Protein AF-A0A377XRR3-F1 (afdb_monomer_lite)

pLDDT: mean 74.61, std 16.8, range [47.81, 96.0]

Foldseek 3Di:
DPDCPPCPPPVNVVVVVVVVVVVVVCVVCVQLCVLQCVQLVPDPPDSVVSSVVSNVVVVVVVVVVVVVCVVQPVPDPPPDDDDDDDPHDPVCPVVVVVPPDVDPDDPVVVVVVVD

Structure (mmCIF, N/CA/C/O backbone):
data_AF-A0A377XRR3-F1
#
_entry.id   AF-A0A377XRR3-F1
#
loop_
_atom_site.group_PDB
_atom_site.id
_atom_site.type_symbol
_atom_site.label_atom_id
_atom_site.label_alt_id
_atom_site.label_comp_id
_atom_site.label_asym_id
_atom_site.label_entity_id
_atom_site.label_seq_id
_atom_site.pdbx_PDB_ins_code
_atom_site.Cartn_x
_atom_site.Cartn_y
_atom_site.Cartn_z
_atom_site.occupancy
_atom_site.B_iso_or_equiv
_atom_site.auth_seq_id
_atom_site.auth_comp_id
_atom_site.auth_asym_id
_atom_site.auth_atom_id
_atom_site.pdbx_PDB_model_num
ATOM 1 N N . MET A 1 1 ? -8.280 19.065 32.331 1.00 48.41 1 MET A N 1
ATOM 2 C CA . MET A 1 1 ? -7.763 20.052 31.358 1.00 48.41 1 MET A CA 1
ATOM 3 C C . MET A 1 1 ? -7.008 21.151 32.112 1.00 48.41 1 MET A C 1
ATOM 5 O O . MET A 1 1 ? -7.430 22.293 32.090 1.00 48.41 1 MET A O 1
ATOM 9 N N . THR A 1 2 ? -5.951 20.804 32.860 1.00 53.72 2 THR A N 1
ATOM 10 C CA . THR A 1 2 ? -5.338 21.715 33.860 1.00 53.72 2 THR A CA 1
ATOM 11 C C . THR A 1 2 ? -3.872 21.368 34.190 1.00 53.72 2 THR A C 1
ATOM 13 O O . THR A 1 2 ? -3.471 21.470 35.342 1.00 53.72 2 THR A O 1
ATOM 16 N N . LEU A 1 3 ? -3.053 20.916 33.228 1.00 57.84 3 LEU A N 1
ATOM 17 C CA . LEU A 1 3 ? -1.681 20.459 33.546 1.00 57.84 3 LEU A CA 1
ATOM 18 C C . LEU A 1 3 ? -0.542 21.041 32.691 1.00 57.84 3 LEU A C 1
ATOM 20 O O . LEU A 1 3 ? 0.608 20.762 33.004 1.00 57.84 3 LEU A O 1
ATOM 24 N N . LEU A 1 4 ? -0.801 21.876 31.674 1.00 64.50 4 LEU A N 1
ATOM 25 C CA . LEU A 1 4 ? 0.271 22.501 30.873 1.00 64.50 4 LEU A CA 1
ATOM 26 C C . LEU A 1 4 ? -0.067 23.952 30.456 1.00 64.50 4 LEU A C 1
ATOM 28 O O . L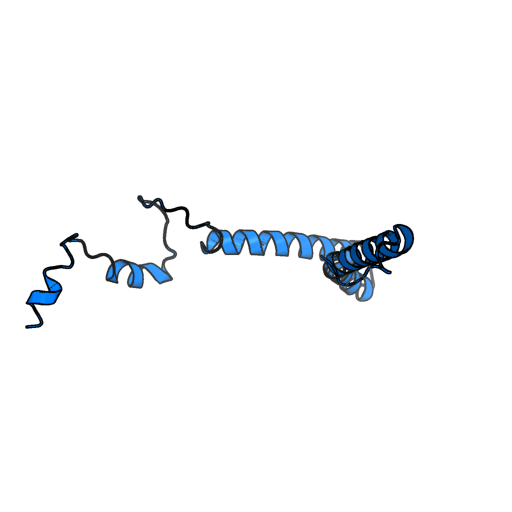EU A 1 4 ? -0.256 24.212 29.270 1.00 64.50 4 LEU A O 1
ATOM 32 N N . PRO A 1 5 ? -0.111 24.917 31.394 1.00 60.06 5 PRO A N 1
ATOM 33 C CA . PRO A 1 5 ? -0.368 26.335 31.089 1.00 60.06 5 PRO A CA 1
ATOM 34 C C . PRO A 1 5 ? 0.719 27.001 30.215 1.00 60.06 5 PRO A C 1
ATOM 36 O O . PRO A 1 5 ? 0.520 28.100 29.715 1.00 60.06 5 PRO A O 1
ATOM 39 N N . TRP A 1 6 ? 1.862 26.337 30.000 1.00 59.84 6 TRP A N 1
ATOM 40 C CA . TRP A 1 6 ? 2.924 26.767 29.076 1.00 59.84 6 TRP A CA 1
ATOM 41 C C . TRP A 1 6 ? 2.654 26.380 27.609 1.00 59.84 6 TRP A C 1
ATOM 43 O O . TRP A 1 6 ? 3.124 27.060 26.696 1.00 59.84 6 TRP A O 1
ATOM 53 N N . LEU A 1 7 ? 1.885 25.313 27.364 1.00 55.72 7 LEU A N 1
ATOM 54 C CA . LEU A 1 7 ? 1.570 24.848 26.008 1.00 55.72 7 LEU A CA 1
ATOM 55 C C . LEU A 1 7 ? 0.365 25.583 25.392 1.00 55.72 7 LEU A C 1
ATOM 57 O O . LEU A 1 7 ? 0.078 25.387 24.219 1.00 55.72 7 LEU A O 1
ATOM 61 N N . ASP A 1 8 ? -0.296 26.449 26.164 1.00 57.91 8 ASP A N 1
ATOM 62 C CA . ASP A 1 8 ? -1.420 27.302 25.739 1.00 57.91 8 ASP A CA 1
ATOM 63 C C . ASP A 1 8 ? -0.954 28.541 24.940 1.00 57.91 8 ASP A C 1
ATOM 65 O O . ASP A 1 8 ? -1.730 29.431 24.600 1.00 57.91 8 ASP A O 1
ATOM 69 N N . MET A 1 9 ? 0.345 28.616 24.623 1.00 66.62 9 MET A N 1
ATOM 70 C CA . MET A 1 9 ? 0.864 29.528 23.609 1.00 66.62 9 MET A CA 1
ATOM 71 C C . MET A 1 9 ? 0.392 29.037 22.229 1.00 66.62 9 MET A C 1
ATOM 73 O O . MET A 1 9 ? 0.872 27.994 21.766 1.00 66.62 9 MET A O 1
ATOM 77 N N . PRO A 1 10 ? -0.480 29.787 21.522 1.00 69.81 10 PRO A N 1
ATOM 78 C CA . PRO A 1 10 ? -1.118 29.325 20.284 1.00 69.81 10 PRO A CA 1
ATOM 79 C C . PRO A 1 10 ? -0.101 28.941 19.198 1.00 69.81 10 PRO A C 1
ATOM 81 O O . PRO A 1 10 ? -0.364 28.065 18.379 1.00 69.81 10 PRO A O 1
ATOM 84 N N . LEU A 1 11 ? 1.092 29.543 19.228 1.00 74.69 11 LEU A N 1
ATOM 85 C CA . LEU A 1 11 ? 2.214 29.228 18.343 1.00 74.69 11 LEU A CA 1
ATOM 86 C C . LEU A 1 11 ? 2.828 27.841 18.598 1.00 74.69 11 LEU A C 1
ATOM 88 O O . LEU A 1 11 ? 3.002 27.073 17.653 1.00 74.69 11 LEU A O 1
ATOM 92 N N . LEU A 1 12 ? 3.143 27.493 19.850 1.00 77.12 12 LEU A N 1
ATOM 93 C CA . LEU A 1 12 ? 3.744 26.190 20.172 1.00 77.12 12 LEU A CA 1
ATOM 94 C C . LEU A 1 12 ? 2.736 25.055 19.965 1.00 77.12 12 LEU A C 1
ATOM 96 O O . LEU A 1 12 ? 3.090 24.003 19.432 1.00 77.12 12 LEU A O 1
ATOM 100 N N . GLN A 1 13 ? 1.469 25.279 20.321 1.00 77.50 13 GLN A N 1
ATOM 101 C CA . GLN A 1 13 ? 0.410 24.301 20.098 1.00 77.50 13 GLN A CA 1
ATOM 102 C C . GLN A 1 13 ? 0.145 24.075 18.603 1.00 77.50 13 GLN A C 1
ATOM 104 O O . GLN A 1 13 ? -0.002 22.929 18.177 1.00 77.50 13 GLN A O 1
ATOM 109 N N . ALA A 1 14 ? 0.154 25.138 17.788 1.00 80.88 14 ALA A N 1
ATOM 110 C CA . ALA A 1 14 ? 0.017 25.024 16.338 1.00 80.88 14 ALA A CA 1
ATOM 111 C C . ALA A 1 14 ? 1.155 24.205 15.712 1.00 80.88 14 ALA A C 1
ATOM 113 O O . ALA A 1 14 ? 0.883 23.325 14.897 1.00 80.88 14 ALA A O 1
ATOM 114 N N . ILE A 1 15 ? 2.409 24.429 16.124 1.00 85.19 15 ILE A N 1
ATOM 115 C CA . ILE A 1 15 ? 3.568 23.668 15.628 1.00 85.19 15 ILE A CA 1
ATOM 116 C C . ILE A 1 15 ? 3.487 22.200 16.052 1.00 85.19 15 ILE A C 1
ATOM 118 O O . ILE A 1 15 ? 3.730 21.320 15.228 1.00 85.19 15 ILE A O 1
ATOM 122 N N . PHE A 1 16 ? 3.102 21.905 17.298 1.00 83.94 16 PHE A N 1
ATOM 123 C CA . PHE A 1 16 ? 2.952 20.518 17.743 1.00 83.94 16 PHE A CA 1
ATOM 124 C C . PHE A 1 16 ? 1.830 19.786 17.007 1.00 83.94 16 PHE A C 1
ATOM 126 O O . PHE A 1 16 ? 2.036 18.667 16.543 1.00 83.94 16 PHE A O 1
ATOM 133 N N . ILE A 1 17 ? 0.672 20.423 16.822 1.00 86.44 17 ILE A N 1
ATOM 134 C CA . ILE A 1 17 ? -0.432 19.848 16.043 1.00 86.44 17 ILE A CA 1
ATOM 135 C C . ILE A 1 17 ? -0.013 19.649 14.583 1.00 86.44 17 ILE A C 1
ATOM 137 O O . ILE A 1 17 ? -0.331 18.620 13.982 1.00 86.44 17 ILE A O 1
ATOM 141 N N . TRP A 1 18 ? 0.708 20.612 14.011 1.00 89.06 18 TRP A N 1
ATOM 142 C CA . TRP A 1 18 ? 1.231 20.519 12.654 1.00 89.06 18 TRP A CA 1
ATOM 143 C C . TRP A 1 18 ? 2.213 19.350 12.514 1.00 89.06 18 TRP A C 1
ATOM 145 O O . TRP A 1 18 ? 2.026 18.502 11.643 1.00 89.06 18 TRP A O 1
ATOM 155 N N . MET A 1 19 ? 3.176 19.227 13.429 1.00 90.19 19 MET A N 1
ATOM 156 C CA . MET A 1 19 ? 4.140 18.126 13.467 1.00 90.19 19 MET A CA 1
ATOM 157 C C . MET A 1 19 ? 3.442 16.767 13.595 1.00 90.19 19 MET A C 1
ATOM 159 O O . MET A 1 19 ? 3.761 15.839 12.851 1.00 90.19 19 MET A O 1
ATOM 163 N N . SER A 1 20 ? 2.448 16.641 14.479 1.00 89.06 20 SER A N 1
ATOM 164 C CA . SER A 1 20 ? 1.680 15.400 14.630 1.00 89.06 20 SER A CA 1
ATOM 165 C C . SER A 1 20 ? 0.894 15.036 13.366 1.00 89.06 20 SER A C 1
ATOM 167 O O . SER A 1 20 ? 0.848 13.864 12.990 1.00 89.06 20 SER A O 1
ATOM 169 N N . LYS A 1 21 ? 0.303 16.020 12.674 1.00 88.75 21 LYS A N 1
ATOM 170 C CA . LYS A 1 21 ? -0.436 15.791 11.420 1.00 88.75 21 LYS A CA 1
ATOM 171 C C . LYS A 1 21 ? 0.487 15.375 10.273 1.00 88.75 21 LYS A C 1
ATOM 173 O O . LYS A 1 21 ? 0.179 14.409 9.579 1.00 88.75 21 LYS A O 1
ATOM 178 N N . VAL A 1 22 ? 1.617 16.063 10.097 1.00 91.44 22 VAL A N 1
ATOM 179 C CA . VAL A 1 22 ? 2.608 15.738 9.055 1.00 91.44 22 VAL A CA 1
ATOM 180 C C . VAL A 1 22 ? 3.233 14.365 9.309 1.00 91.44 22 VAL A C 1
ATOM 182 O O . VAL A 1 22 ? 3.345 13.562 8.384 1.00 91.44 22 VAL A O 1
ATOM 185 N N . GLY A 1 23 ? 3.561 14.053 10.566 1.00 89.56 23 GLY A N 1
ATOM 186 C CA . GLY A 1 23 ? 4.068 12.736 10.949 1.00 89.56 23 GLY A CA 1
ATOM 187 C C . GLY A 1 23 ? 3.067 11.620 10.644 1.00 89.56 23 GLY A C 1
ATOM 188 O O . GLY A 1 23 ? 3.419 10.634 10.001 1.00 89.56 23 GLY A O 1
ATOM 189 N N . SER A 1 24 ? 1.799 11.791 11.031 1.00 91.81 24 SER A N 1
ATOM 190 C CA . SER A 1 24 ? 0.749 10.801 10.752 1.00 91.81 24 SER A CA 1
ATOM 191 C C . SER A 1 24 ? 0.561 10.557 9.251 1.00 91.81 24 SER A C 1
ATOM 193 O O . SER A 1 24 ? 0.441 9.405 8.839 1.00 91.81 24 SER A O 1
ATOM 195 N N . PHE A 1 25 ? 0.614 11.607 8.428 1.00 91.19 25 PHE A N 1
ATOM 196 C CA . PHE A 1 25 ? 0.565 11.478 6.973 1.00 91.19 25 PHE A CA 1
ATOM 197 C C . PHE A 1 25 ? 1.733 10.629 6.449 1.00 91.19 25 PHE A C 1
ATOM 199 O O . PHE A 1 25 ? 1.510 9.659 5.728 1.00 91.19 25 PHE A O 1
ATOM 206 N N . ALA A 1 26 ? 2.967 10.912 6.873 1.00 89.12 26 ALA A N 1
ATOM 207 C CA . ALA A 1 26 ? 4.141 10.158 6.430 1.00 89.12 26 ALA A CA 1
ATOM 208 C C . ALA A 1 26 ? 4.033 8.649 6.731 1.00 89.12 26 ALA A C 1
ATOM 210 O O . ALA A 1 26 ? 4.334 7.825 5.866 1.00 89.12 26 ALA A O 1
ATOM 211 N N . PHE A 1 27 ? 3.540 8.275 7.916 1.00 89.50 27 PHE A N 1
ATOM 212 C CA . PHE A 1 27 ? 3.362 6.865 8.278 1.00 89.50 27 PHE A CA 1
ATOM 213 C C . PHE A 1 27 ? 2.234 6.173 7.502 1.00 89.50 27 PHE A C 1
ATOM 215 O O . PHE A 1 27 ? 2.371 5.000 7.166 1.00 89.50 27 PHE A O 1
ATOM 222 N N . ILE A 1 28 ? 1.148 6.881 7.172 1.00 93.19 28 ILE A N 1
ATOM 223 C CA . ILE A 1 28 ? 0.036 6.326 6.380 1.00 93.19 28 ILE A CA 1
ATOM 224 C C . ILE A 1 28 ? 0.479 6.003 4.945 1.00 93.19 28 ILE A C 1
ATOM 226 O O . ILE A 1 28 ? 0.044 4.999 4.385 1.00 93.19 28 ILE A O 1
ATOM 230 N N . PHE A 1 29 ? 1.361 6.814 4.354 1.00 92.56 29 PHE A N 1
ATOM 231 C CA . PHE A 1 29 ? 1.857 6.595 2.988 1.00 92.56 29 PHE A CA 1
ATOM 232 C C . PHE A 1 29 ? 3.081 5.677 2.905 1.00 92.56 29 PHE A C 1
ATOM 234 O O . PHE A 1 29 ? 3.413 5.216 1.812 1.00 92.56 29 PHE A O 1
ATOM 241 N N . LEU A 1 30 ? 3.721 5.353 4.033 1.00 93.88 30 LEU A N 1
ATOM 242 C CA . LEU A 1 30 ? 4.878 4.454 4.092 1.00 93.88 30 LEU A CA 1
ATOM 243 C C . LEU A 1 30 ? 4.619 3.103 3.387 1.00 93.88 30 LEU A C 1
ATOM 245 O O . LEU A 1 30 ? 5.431 2.731 2.538 1.00 93.88 30 LEU A O 1
ATOM 249 N N . PRO A 1 31 ? 3.492 2.393 3.616 1.00 91.75 31 PRO A N 1
ATOM 250 C CA . PRO A 1 31 ? 3.215 1.119 2.946 1.00 91.75 31 PRO A CA 1
ATOM 251 C C . PRO A 1 31 ? 3.093 1.258 1.424 1.00 91.75 31 PRO A C 1
ATOM 253 O O . PRO A 1 31 ? 3.628 0.438 0.682 1.00 91.75 31 PRO A O 1
ATOM 256 N N . VAL A 1 32 ? 2.438 2.325 0.955 1.00 94.19 32 VAL A N 1
ATOM 257 C CA . VAL A 1 32 ? 2.325 2.643 -0.478 1.00 94.19 32 VAL A CA 1
ATOM 258 C C . VAL A 1 32 ? 3.698 2.906 -1.085 1.00 94.19 32 VAL A C 1
ATOM 260 O O . VAL A 1 32 ? 4.026 2.348 -2.131 1.00 94.19 32 VAL A O 1
ATOM 263 N N . MET A 1 33 ? 4.519 3.720 -0.419 1.00 93.88 33 MET 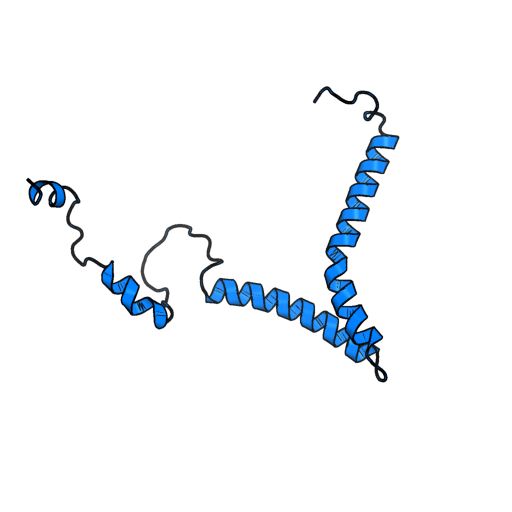A N 1
ATOM 264 C CA . MET A 1 33 ? 5.859 4.055 -0.894 1.00 93.88 33 MET A CA 1
ATOM 265 C C . MET A 1 33 ? 6.756 2.819 -0.945 1.00 93.88 33 MET A C 1
ATOM 267 O O . MET A 1 33 ? 7.492 2.642 -1.911 1.00 93.88 33 MET A O 1
ATOM 271 N N . PHE A 1 34 ? 6.647 1.918 0.033 1.00 93.44 34 PHE A N 1
ATOM 272 C CA . PHE A 1 34 ? 7.381 0.653 0.051 1.00 93.44 34 PHE A CA 1
ATOM 273 C C . PHE A 1 34 ? 6.986 -0.264 -1.116 1.00 93.44 34 PHE A C 1
ATOM 275 O O . PHE A 1 34 ? 7.858 -0.770 -1.825 1.00 93.44 34 PHE A O 1
ATOM 282 N N . CYS A 1 35 ? 5.683 -0.413 -1.379 1.00 94.44 35 CYS A N 1
ATOM 283 C CA . CYS A 1 35 ? 5.180 -1.210 -2.500 1.00 94.44 35 CYS A CA 1
ATOM 284 C C . CYS A 1 35 ? 5.641 -0.694 -3.869 1.00 94.44 35 CYS A C 1
ATOM 286 O O . CYS A 1 35 ? 5.788 -1.492 -4.787 1.00 94.44 35 CYS A O 1
ATOM 288 N N . ILE A 1 36 ? 5.885 0.609 -4.016 1.00 95.44 36 ILE A N 1
ATOM 289 C CA . ILE A 1 36 ? 6.395 1.204 -5.260 1.00 95.44 36 ILE A CA 1
ATOM 290 C C . ILE A 1 36 ? 7.929 1.127 -5.317 1.00 95.44 36 ILE A C 1
ATOM 292 O O . ILE A 1 36 ? 8.498 0.838 -6.370 1.00 95.44 36 ILE A O 1
ATOM 296 N N . ALA A 1 37 ? 8.608 1.356 -4.191 1.00 94.44 37 ALA A N 1
ATOM 297 C CA . ALA A 1 37 ? 10.062 1.447 -4.125 1.00 94.44 37 ALA A CA 1
ATOM 298 C C . ALA A 1 37 ? 10.767 0.103 -4.350 1.00 94.44 37 ALA A C 1
ATOM 300 O O . ALA A 1 37 ? 11.791 0.078 -5.030 1.00 94.44 37 ALA A O 1
ATOM 301 N N . ILE A 1 38 ? 10.240 -1.013 -3.828 1.00 94.00 38 ILE A N 1
ATOM 302 C CA . ILE A 1 38 ? 10.895 -2.325 -3.994 1.00 94.00 38 ILE A CA 1
ATOM 303 C C . ILE A 1 38 ? 10.906 -2.766 -5.466 1.00 94.00 38 ILE A C 1
ATOM 305 O O . ILE A 1 38 ? 11.992 -3.056 -5.975 1.00 94.00 38 ILE A O 1
ATOM 309 N N . PRO A 1 39 ? 9.770 -2.789 -6.198 1.00 91.50 39 PRO A N 1
ATOM 310 C CA . PRO A 1 39 ? 9.782 -3.168 -7.609 1.00 91.50 39 PRO A CA 1
ATOM 311 C C . PRO A 1 39 ? 10.609 -2.197 -8.455 1.00 91.50 39 PRO A C 1
ATOM 313 O O . PRO A 1 39 ? 11.334 -2.630 -9.347 1.00 91.50 39 PRO A O 1
ATOM 316 N N . LEU A 1 40 ? 10.559 -0.895 -8.148 1.00 92.75 40 LEU A N 1
ATOM 317 C CA . LEU A 1 40 ? 11.359 0.123 -8.831 1.00 92.75 40 LEU A CA 1
ATOM 318 C C . LEU A 1 40 ? 12.871 -0.073 -8.611 1.00 92.75 40 LEU A C 1
ATOM 320 O O . LEU A 1 40 ? 13.661 0.105 -9.543 1.00 92.75 40 LEU A O 1
ATOM 324 N N . GLY A 1 41 ? 13.269 -0.439 -7.390 1.00 91.75 41 GLY A N 1
ATOM 325 C CA . GLY A 1 41 ? 14.660 -0.676 -7.008 1.00 91.75 41 GLY A CA 1
ATOM 326 C C . GLY A 1 41 ? 15.244 -1.953 -7.615 1.00 91.75 41 GLY A C 1
ATOM 327 O O . GLY A 1 41 ? 16.419 -1.974 -7.972 1.00 91.75 41 GLY A O 1
ATOM 328 N N . LEU A 1 42 ? 14.423 -2.994 -7.784 1.00 92.12 42 LEU A N 1
ATOM 329 C CA . LEU A 1 42 ? 14.847 -4.284 -8.342 1.00 92.12 42 LEU A CA 1
ATOM 330 C C . LEU A 1 42 ? 14.754 -4.354 -9.877 1.00 92.12 42 LEU A C 1
ATOM 332 O O . LEU A 1 42 ? 15.445 -5.164 -10.496 1.00 92.12 42 LEU A O 1
ATOM 336 N N . ALA A 1 43 ? 13.929 -3.517 -10.512 1.00 91.12 43 ALA A N 1
ATOM 337 C CA . ALA A 1 43 ? 13.754 -3.527 -11.962 1.00 91.12 43 ALA A CA 1
ATOM 338 C C . ALA A 1 43 ? 14.983 -2.973 -12.705 1.00 91.12 43 ALA A C 1
ATOM 340 O O . ALA A 1 43 ? 15.374 -1.807 -12.545 1.00 91.12 43 ALA A O 1
ATOM 341 N N . ARG A 1 44 ? 15.565 -3.816 -13.570 1.00 85.75 44 ARG A N 1
ATOM 342 C CA . ARG A 1 44 ? 16.666 -3.442 -14.476 1.00 85.75 44 ARG A CA 1
ATOM 343 C C . ARG A 1 44 ? 16.170 -2.730 -15.731 1.00 85.75 44 ARG A C 1
ATOM 345 O O . ARG A 1 44 ? 16.776 -1.748 -16.142 1.00 85.75 44 ARG A O 1
ATOM 352 N N . GLU A 1 45 ? 15.035 -3.165 -16.266 1.00 85.19 45 GLU A N 1
ATOM 353 C CA . GLU A 1 45 ? 14.392 -2.591 -17.448 1.00 85.19 45 GLU A CA 1
ATOM 354 C C . GLU A 1 45 ? 12.952 -2.186 -17.117 1.00 85.19 45 GLU A C 1
ATOM 356 O O . GLU A 1 45 ? 12.329 -2.756 -16.221 1.00 85.19 45 GLU A O 1
ATOM 361 N N . ASN A 1 46 ? 12.425 -1.178 -17.819 1.00 88.31 46 ASN A N 1
ATOM 362 C CA . ASN A 1 46 ? 11.034 -0.718 -17.696 1.00 88.31 46 ASN A CA 1
ATOM 363 C C . ASN A 1 46 ? 10.578 -0.431 -16.253 1.00 88.31 46 ASN A C 1
ATOM 365 O O . ASN A 1 46 ? 9.495 -0.829 -15.818 1.00 88.31 46 ASN A O 1
ATOM 369 N N . LYS A 1 47 ? 11.398 0.333 -15.524 1.00 89.81 47 LYS A N 1
ATOM 370 C CA . LYS A 1 47 ? 11.179 0.772 -14.134 1.00 89.81 47 LYS A CA 1
ATOM 371 C C . LYS A 1 47 ? 9.767 1.313 -13.859 1.00 89.81 47 LYS A C 1
ATOM 373 O O . LYS A 1 47 ? 9.212 1.056 -12.793 1.00 89.81 47 LYS A O 1
ATOM 378 N N . GLY A 1 48 ? 9.169 2.009 -14.830 1.00 88.81 48 GLY A N 1
ATOM 379 C CA . GLY A 1 48 ? 7.799 2.520 -14.729 1.00 88.81 48 GLY A CA 1
ATOM 380 C C . GLY A 1 48 ? 6.754 1.411 -14.572 1.00 88.81 48 GLY A C 1
ATOM 381 O O . GLY A 1 48 ? 5.929 1.480 -13.668 1.00 88.81 48 GLY A O 1
ATOM 382 N N . VAL A 1 49 ? 6.822 0.352 -15.384 1.00 93.38 49 VAL A N 1
ATOM 383 C CA . VAL A 1 49 ? 5.866 -0.770 -15.322 1.00 93.38 49 VAL A CA 1
ATOM 384 C C . VAL A 1 49 ? 5.986 -1.513 -13.993 1.00 93.38 49 VAL A C 1
ATOM 386 O O . VAL A 1 49 ? 4.974 -1.843 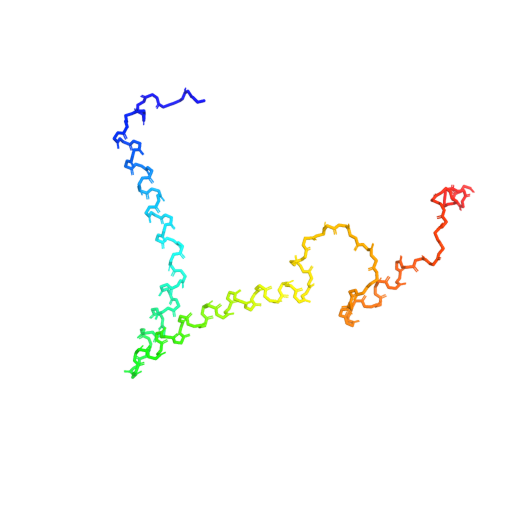-13.380 1.00 93.38 49 VAL A O 1
ATOM 389 N N . ALA A 1 50 ? 7.213 -1.711 -13.504 1.00 93.94 50 ALA A N 1
ATOM 390 C CA . ALA A 1 50 ? 7.451 -2.330 -12.203 1.00 93.94 50 ALA A CA 1
ATOM 391 C C . ALA A 1 50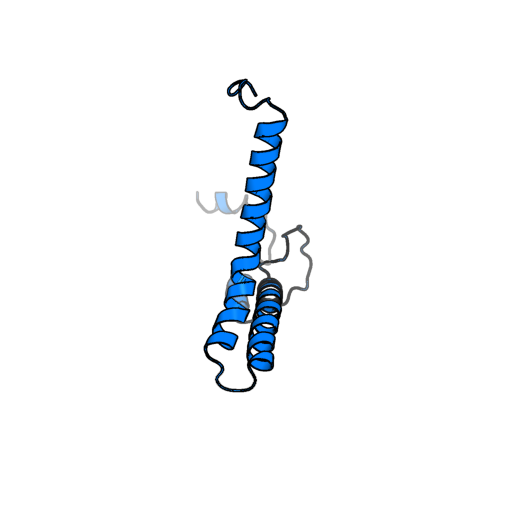 ? 6.839 -1.508 -11.054 1.00 93.94 50 ALA A C 1
ATOM 393 O O . ALA A 1 50 ? 6.158 -2.057 -10.188 1.00 93.94 50 ALA A O 1
ATOM 394 N N . ALA A 1 51 ? 7.023 -0.186 -11.080 1.00 94.00 51 ALA A N 1
ATOM 395 C CA . ALA A 1 51 ? 6.451 0.728 -10.095 1.00 94.00 51 ALA A CA 1
ATOM 396 C C . ALA A 1 51 ? 4.910 0.719 -10.118 1.00 94.00 51 ALA A C 1
ATOM 398 O O . ALA A 1 51 ? 4.270 0.623 -9.068 1.00 94.00 51 ALA A O 1
ATOM 399 N N . PHE A 1 52 ? 4.310 0.748 -11.314 1.00 94.12 52 PHE A N 1
ATOM 400 C CA . PHE A 1 52 ? 2.858 0.661 -11.489 1.00 94.12 52 PHE A CA 1
ATOM 401 C C . PHE A 1 52 ? 2.292 -0.679 -11.005 1.00 94.12 52 PHE A C 1
ATOM 403 O O . PHE A 1 52 ? 1.261 -0.692 -10.334 1.00 94.12 52 PHE A O 1
ATOM 410 N N . ALA A 1 53 ? 2.975 -1.796 -11.272 1.00 94.06 53 ALA A N 1
ATOM 411 C CA . ALA A 1 53 ? 2.563 -3.111 -10.784 1.00 94.06 53 ALA A CA 1
ATOM 412 C C . ALA A 1 53 ? 2.539 -3.174 -9.246 1.00 94.06 53 ALA A C 1
ATOM 414 O O . ALA A 1 53 ? 1.594 -3.712 -8.668 1.00 94.06 53 ALA A O 1
ATOM 415 N N . GLY A 1 54 ? 3.526 -2.564 -8.580 1.00 94.06 54 GLY A N 1
ATOM 416 C CA . GLY A 1 54 ? 3.563 -2.445 -7.120 1.00 94.06 54 GLY A CA 1
ATOM 417 C C . GLY A 1 54 ? 2.390 -1.642 -6.547 1.00 94.06 54 GLY A C 1
ATOM 418 O O . GLY A 1 54 ? 1.743 -2.079 -5.593 1.00 94.06 54 GLY A O 1
ATOM 419 N N . PHE A 1 55 ? 2.064 -0.500 -7.160 1.00 94.94 55 PHE A N 1
ATOM 420 C CA . PHE A 1 55 ? 0.928 0.331 -6.744 1.00 94.94 55 PHE A CA 1
ATOM 421 C C . PHE A 1 55 ? -0.421 -0.376 -6.942 1.00 94.94 55 PHE A C 1
ATOM 423 O O . PHE A 1 55 ? -1.246 -0.419 -6.025 1.00 94.94 55 PHE A O 1
ATOM 430 N N . VAL A 1 56 ? -0.637 -0.977 -8.116 1.00 95.25 56 VAL A N 1
ATOM 431 C CA . VAL A 1 56 ? -1.870 -1.720 -8.418 1.00 95.25 56 VAL A CA 1
ATOM 432 C C . VAL A 1 56 ? -2.017 -2.920 -7.481 1.00 95.25 56 VAL A C 1
ATOM 434 O O . VAL A 1 56 ? -3.099 -3.136 -6.939 1.00 95.25 56 VAL A O 1
ATOM 437 N N . GLY A 1 57 ? -0.934 -3.657 -7.215 1.00 94.31 57 GLY A N 1
ATOM 438 C CA . GLY A 1 57 ? -0.933 -4.774 -6.269 1.00 94.31 57 GLY A CA 1
ATOM 439 C C . GLY A 1 57 ? -1.353 -4.364 -4.855 1.00 94.31 57 GLY A C 1
ATOM 440 O O . GLY A 1 57 ? -2.171 -5.045 -4.238 1.00 94.31 57 GLY A O 1
ATOM 441 N N . TYR A 1 58 ? -0.874 -3.217 -4.361 1.00 94.75 58 TYR A N 1
ATOM 442 C CA . TYR A 1 58 ? -1.301 -2.673 -3.067 1.00 94.75 58 TYR A CA 1
ATOM 443 C C . TYR A 1 58 ? -2.808 -2.354 -3.037 1.00 94.75 58 TYR A C 1
ATOM 445 O O . TYR A 1 58 ? -3.501 -2.713 -2.080 1.00 94.75 58 TYR A O 1
ATOM 453 N N . ALA A 1 59 ? -3.344 -1.723 -4.085 1.00 94.31 59 ALA A N 1
ATOM 454 C CA . ALA A 1 59 ? -4.768 -1.392 -4.170 1.00 94.31 59 ALA A CA 1
ATOM 455 C C . ALA A 1 59 ? -5.654 -2.650 -4.246 1.00 94.31 59 ALA A C 1
ATOM 457 O O . ALA A 1 59 ? -6.637 -2.769 -3.510 1.00 94.31 59 ALA A O 1
ATOM 458 N N . VAL A 1 60 ? -5.273 -3.620 -5.085 1.00 96.00 60 VAL A N 1
ATOM 459 C CA . VAL A 1 60 ? -5.986 -4.898 -5.226 1.00 96.00 60 VAL A CA 1
ATOM 460 C C . VAL A 1 60 ? -5.940 -5.692 -3.928 1.00 96.00 60 VAL A C 1
ATOM 462 O O . VAL A 1 60 ? -6.956 -6.258 -3.545 1.00 96.00 60 VAL A O 1
ATOM 465 N N . MET A 1 61 ? -4.814 -5.702 -3.209 1.00 95.00 61 MET A N 1
ATOM 466 C CA . MET A 1 61 ? -4.727 -6.386 -1.918 1.00 95.00 61 MET A CA 1
ATOM 467 C C . MET A 1 61 ? -5.687 -5.783 -0.888 1.00 95.00 61 MET A C 1
ATOM 469 O O . MET A 1 61 ? -6.395 -6.526 -0.212 1.00 95.00 61 MET A O 1
ATOM 473 N N . ASN A 1 62 ? -5.781 -4.452 -0.811 1.00 92.31 62 ASN A N 1
ATOM 474 C CA . ASN A 1 62 ? -6.761 -3.799 0.058 1.00 92.31 62 ASN A CA 1
ATOM 475 C C . ASN A 1 62 ? -8.203 -4.174 -0.329 1.00 92.31 62 ASN A C 1
ATOM 477 O O . ASN A 1 62 ? -9.011 -4.491 0.544 1.00 92.31 62 ASN A O 1
ATOM 481 N N . LEU A 1 63 ? -8.536 -4.207 -1.622 1.00 89.88 63 LEU A N 1
ATOM 482 C CA . LEU A 1 63 ? -9.858 -4.643 -2.091 1.00 89.88 63 LEU A CA 1
ATOM 483 C C . LEU A 1 63 ? -10.123 -6.125 -1.786 1.00 89.88 63 LEU A C 1
ATOM 485 O O . LEU A 1 63 ? -11.205 -6.476 -1.323 1.00 89.88 63 LEU A O 1
ATOM 489 N N . ALA A 1 64 ? -9.135 -6.986 -2.016 1.00 91.56 64 ALA A N 1
ATOM 490 C CA . ALA A 1 64 ? -9.230 -8.422 -1.810 1.00 91.56 64 ALA A CA 1
ATOM 491 C C . ALA A 1 64 ? -9.446 -8.765 -0.336 1.00 91.56 64 ALA A C 1
ATOM 493 O O . ALA A 1 64 ? -10.271 -9.619 -0.037 1.00 91.56 64 ALA A O 1
ATOM 494 N N . VAL A 1 65 ? -8.762 -8.082 0.588 1.00 89.44 65 VAL A N 1
ATOM 495 C CA . VAL A 1 65 ? -8.980 -8.260 2.032 1.00 89.44 65 VAL A CA 1
ATOM 496 C C . VAL A 1 65 ? -10.407 -7.875 2.408 1.00 89.44 65 VAL A C 1
ATOM 498 O O . VAL A 1 65 ? -11.087 -8.655 3.073 1.00 89.44 65 VAL A O 1
ATOM 501 N N . ASN A 1 66 ? -10.894 -6.727 1.928 1.00 87.31 66 ASN A N 1
ATOM 502 C CA . ASN A 1 66 ? -12.277 -6.310 2.161 1.00 87.31 66 ASN A CA 1
ATOM 503 C C . ASN A 1 66 ? -13.277 -7.335 1.595 1.00 87.31 66 ASN A C 1
ATOM 505 O O . ASN A 1 66 ? -14.174 -7.781 2.305 1.00 87.31 66 ASN A O 1
ATOM 509 N N . PHE A 1 67 ? -13.075 -7.787 0.356 1.00 84.62 67 PHE A N 1
ATOM 510 C CA . PHE A 1 67 ? -13.914 -8.803 -0.280 1.00 84.62 67 PHE A CA 1
ATOM 511 C C . PHE A 1 67 ? -13.879 -10.143 0.463 1.00 84.62 67 PHE A C 1
ATOM 513 O O . PHE A 1 67 ? -14.918 -10.753 0.693 1.00 84.62 67 PHE A O 1
ATOM 520 N N . TRP A 1 68 ? -12.698 -10.601 0.875 1.00 82.06 68 TRP A N 1
ATOM 521 C CA . TRP A 1 68 ? -12.507 -11.870 1.572 1.00 82.06 68 TRP A CA 1
ATOM 522 C C . TRP A 1 68 ? -13.163 -11.879 2.950 1.00 82.06 68 TRP A C 1
ATOM 524 O O . TRP A 1 68 ? -13.778 -12.873 3.339 1.00 82.06 68 TRP A O 1
ATOM 534 N N . LEU A 1 69 ? -13.072 -10.767 3.682 1.00 78.81 69 LEU A N 1
ATOM 535 C CA . LEU A 1 69 ? -13.735 -10.607 4.973 1.00 78.81 69 LEU A CA 1
ATOM 536 C C . LEU A 1 69 ? -15.261 -10.594 4.827 1.00 78.81 69 LEU A C 1
ATOM 538 O O . LEU A 1 69 ? -15.956 -11.203 5.642 1.00 78.81 69 LEU A O 1
ATOM 542 N N . THR A 1 70 ? -15.789 -9.973 3.772 1.00 75.44 70 THR A N 1
ATOM 543 C CA . THR A 1 70 ? -17.220 -10.020 3.447 1.00 75.44 70 THR A CA 1
ATOM 544 C C . THR A 1 70 ? -17.658 -11.419 3.008 1.00 75.44 70 THR A C 1
ATOM 546 O O . THR A 1 70 ? -18.659 -11.924 3.508 1.00 75.44 70 THR A O 1
ATOM 549 N N . ALA A 1 71 ? -16.889 -12.087 2.147 1.00 74.19 71 ALA A N 1
ATOM 550 C CA . ALA A 1 71 ? -17.187 -13.432 1.656 1.00 74.19 71 ALA A CA 1
ATOM 551 C C . ALA A 1 71 ? -17.185 -14.483 2.778 1.00 74.19 71 ALA A C 1
ATOM 553 O O . ALA A 1 71 ? -17.990 -15.411 2.762 1.00 74.19 71 ALA A O 1
ATOM 554 N N . LYS A 1 72 ? -16.312 -14.324 3.781 1.00 68.88 72 LYS A N 1
ATOM 555 C CA . LYS A 1 72 ? -16.284 -15.176 4.981 1.00 68.88 72 LYS A CA 1
ATOM 556 C C . LYS A 1 72 ? -17.274 -14.757 6.074 1.00 68.88 72 LYS A C 1
ATOM 558 O O . LYS A 1 72 ? -17.395 -15.465 7.069 1.00 68.88 72 LYS A O 1
ATOM 563 N N . GLY A 1 73 ? -17.986 -13.643 5.901 1.00 62.69 73 GLY A N 1
ATOM 564 C CA . GLY A 1 73 ? -18.996 -13.165 6.849 1.00 62.69 73 GLY A CA 1
ATOM 565 C C . GLY A 1 73 ? -18.445 -12.449 8.088 1.00 62.69 73 GLY A C 1
ATOM 566 O O . GLY A 1 73 ? -19.203 -12.205 9.020 1.00 62.69 73 GLY A O 1
ATOM 567 N N . TYR A 1 74 ? -17.160 -12.078 8.118 1.00 60.56 74 TYR A N 1
ATOM 568 C CA . TYR A 1 74 ? -16.561 -11.337 9.241 1.00 60.56 74 TYR A CA 1
ATOM 569 C C . TYR A 1 74 ? -16.862 -9.834 9.203 1.00 60.56 74 TYR A C 1
ATOM 571 O O . TYR A 1 74 ? -16.838 -9.171 10.237 1.00 60.56 74 TYR A O 1
ATOM 579 N N . SER A 1 75 ? -17.176 -9.293 8.024 1.00 55.09 75 SER A N 1
ATOM 580 C CA . SER A 1 75 ? -17.575 -7.892 7.833 1.00 55.09 75 SER A CA 1
ATOM 581 C C . SER A 1 75 ? -19.039 -7.788 7.417 1.00 55.09 75 SER A C 1
ATOM 583 O O . SER A 1 75 ? -19.396 -7.092 6.475 1.00 55.09 75 SER A O 1
ATOM 585 N N . ALA A 1 76 ? -19.899 -8.497 8.140 1.00 51.88 76 ALA A N 1
ATOM 586 C CA . ALA A 1 76 ? -21.290 -8.124 8.297 1.00 51.88 76 ALA A CA 1
ATOM 587 C C . ALA A 1 76 ? -21.440 -7.728 9.759 1.00 51.88 76 ALA A C 1
ATOM 589 O O . ALA A 1 76 ? -21.340 -8.555 10.664 1.00 51.88 76 ALA A O 1
ATOM 590 N N . HIS A 1 77 ? -21.646 -6.440 10.002 1.00 47.81 77 HIS A N 1
ATOM 591 C CA . HIS A 1 77 ? -22.167 -5.992 11.277 1.00 47.81 77 HIS A CA 1
ATOM 592 C C . HIS A 1 77 ? -23.394 -6.858 11.579 1.00 47.81 77 HIS A C 1
ATOM 594 O O . HIS A 1 77 ? -24.387 -6.801 10.855 1.00 47.81 77 HIS A O 1
ATOM 600 N N . HIS A 1 78 ? -23.307 -7.667 12.632 1.00 53.56 78 HIS A N 1
ATOM 601 C CA . HIS A 1 78 ? -24.426 -8.332 13.278 1.00 53.56 78 HIS A CA 1
ATOM 602 C C . HIS A 1 78 ? -25.438 -7.270 13.744 1.00 53.56 78 HIS A C 1
ATOM 604 O O . HIS A 1 78 ? -25.543 -6.948 14.925 1.00 53.56 78 HIS A O 1
ATOM 610 N N . ARG A 1 79 ? -26.194 -6.676 12.818 1.00 55.50 79 ARG A N 1
ATOM 611 C CA . ARG A 1 79 ? -27.508 -6.119 13.104 1.00 55.50 79 ARG A CA 1
ATOM 612 C C . ARG A 1 79 ? -28.458 -7.292 12.958 1.00 55.50 79 ARG A C 1
ATOM 614 O O . ARG A 1 79 ? -28.773 -7.696 11.848 1.00 55.50 79 ARG A O 1
ATOM 621 N N . ARG A 1 80 ? -28.826 -7.870 14.104 1.00 64.31 80 ARG A N 1
ATOM 622 C CA . ARG A 1 80 ? -29.869 -8.890 14.260 1.00 64.31 80 ARG A CA 1
ATOM 623 C C . ARG A 1 80 ? -30.988 -8.697 13.228 1.00 64.31 80 ARG A C 1
ATOM 625 O O . ARG A 1 80 ? -31.809 -7.798 13.388 1.00 64.31 80 ARG A O 1
ATOM 632 N N . ARG A 1 81 ? -31.015 -9.561 12.220 1.00 54.50 81 ARG A N 1
ATOM 633 C CA . ARG A 1 81 ? -32.219 -10.132 11.617 1.00 54.50 81 ARG A CA 1
ATOM 634 C C . ARG A 1 81 ? -31.815 -11.460 10.993 1.00 54.50 81 ARG A C 1
ATOM 636 O O . ARG A 1 81 ? -31.353 -11.504 9.862 1.00 54.50 81 ARG A O 1
ATOM 643 N N . ASP A 1 82 ? -32.001 -12.534 11.746 1.00 54.81 82 ASP A N 1
ATOM 644 C CA . ASP A 1 82 ? -32.552 -13.741 11.138 1.00 54.81 82 ASP A CA 1
ATOM 645 C C . ASP A 1 82 ? -33.945 -13.325 10.608 1.00 54.81 82 ASP A C 1
ATOM 647 O O . ASP A 1 82 ? -34.705 -12.700 11.361 1.00 54.81 82 ASP A O 1
ATOM 651 N N . PRO A 1 83 ? -34.228 -13.488 9.303 1.00 53.53 83 PRO A N 1
ATOM 652 C CA . PRO A 1 83 ? -34.606 -14.803 8.794 1.00 53.53 83 PRO A CA 1
ATOM 653 C C . PRO A 1 83 ? -33.965 -15.183 7.442 1.00 53.53 83 PRO A C 1
ATOM 655 O O . PRO A 1 83 ? -33.697 -14.336 6.599 1.00 53.53 83 PRO A O 1
ATOM 658 N N . GLU A 1 84 ? -33.753 -16.495 7.289 1.00 51.94 84 GLU A N 1
ATOM 659 C CA . GLU A 1 84 ? -33.585 -17.281 6.052 1.00 51.94 84 GLU A CA 1
ATOM 660 C C . GLU A 1 84 ? -32.761 -16.684 4.893 1.00 51.94 84 GLU A C 1
ATOM 662 O O . GLU A 1 84 ? -33.267 -15.912 4.086 1.00 51.94 84 GLU A O 1
ATOM 667 N N . GLY A 1 85 ? -31.525 -17.173 4.704 1.00 51.34 85 GLY A N 1
ATOM 668 C CA . GLY A 1 85 ? -30.902 -17.129 3.370 1.00 51.34 85 GLY A CA 1
ATOM 669 C C . GLY A 1 85 ? -29.379 -17.082 3.277 1.00 51.34 85 GLY A C 1
ATOM 670 O O . GLY A 1 85 ? -28.855 -17.181 2.171 1.00 51.34 85 GLY A O 1
ATOM 671 N N . GLN A 1 86 ? -28.633 -16.958 4.379 1.00 49.91 86 GLN A N 1
ATOM 672 C CA . GLN A 1 86 ? -27.173 -16.911 4.274 1.00 49.91 86 GLN A CA 1
ATOM 673 C C . GLN A 1 86 ? -26.609 -18.330 4.094 1.00 49.91 86 GLN A C 1
ATOM 675 O O . GLN A 1 86 ? -26.498 -19.099 5.048 1.00 49.91 86 GLN A O 1
ATOM 680 N N . GLN A 1 87 ? -26.279 -18.674 2.848 1.00 53.12 87 GLN A N 1
ATOM 681 C CA . GLN A 1 87 ? -25.591 -19.903 2.453 1.00 53.12 87 GLN A CA 1
ATOM 682 C C . GLN A 1 87 ? -24.288 -20.053 3.261 1.00 53.12 87 GLN A C 1
ATOM 684 O O . GLN A 1 87 ? -23.275 -19.421 2.965 1.00 53.12 87 GLN A O 1
ATOM 689 N N . TYR A 1 88 ? -24.315 -20.878 4.309 1.00 53.09 88 TYR A N 1
ATOM 690 C CA . TYR A 1 88 ? -23.120 -21.230 5.072 1.00 53.09 88 TYR A CA 1
ATOM 691 C C . TYR A 1 88 ? -22.149 -21.990 4.156 1.00 53.09 88 TYR A C 1
ATOM 693 O O . TYR A 1 88 ? -22.583 -22.917 3.465 1.00 53.09 88 TYR A O 1
ATOM 701 N N . PRO A 1 89 ? -20.850 -21.645 4.128 1.00 53.81 89 PRO A N 1
ATOM 702 C CA . PRO A 1 89 ? -19.883 -22.412 3.356 1.00 53.81 89 PRO A CA 1
ATOM 703 C C . PRO A 1 89 ? -19.865 -23.865 3.864 1.00 53.81 89 PRO A C 1
ATOM 705 O O . PRO A 1 89 ? -19.921 -24.099 5.072 1.00 53.81 89 PRO A O 1
ATOM 708 N N . GLU A 1 90 ? -19.809 -24.834 2.941 1.00 56.25 90 GLU A N 1
ATOM 709 C CA . GLU A 1 90 ? -20.032 -26.280 3.178 1.00 56.25 90 GLU A CA 1
ATOM 710 C C . GLU A 1 90 ? -19.346 -26.840 4.441 1.00 56.25 90 GLU A C 1
ATOM 712 O O . GLU A 1 90 ? -19.925 -27.644 5.168 1.00 56.25 90 GLU A O 1
ATOM 717 N N . HIS A 1 91 ? -18.154 -26.342 4.782 1.00 58.69 91 HIS A N 1
ATOM 718 C CA . HIS A 1 91 ? -17.377 -26.776 5.947 1.00 58.69 91 HIS A CA 1
ATOM 719 C C . HIS A 1 91 ? -18.011 -26.501 7.327 1.00 58.69 91 HIS A C 1
ATOM 721 O O . HIS A 1 91 ? -17.587 -27.111 8.306 1.00 58.69 91 HIS A O 1
ATOM 727 N N . TYR A 1 92 ? -19.030 -25.638 7.434 1.00 54.91 92 TYR A N 1
ATOM 728 C CA . TYR A 1 92 ? -19.734 -25.365 8.700 1.00 54.91 92 TYR A CA 1
ATOM 729 C C . TYR A 1 92 ? -21.162 -25.926 8.760 1.00 54.91 92 TYR A C 1
ATOM 731 O O . TYR A 1 92 ? -21.817 -25.822 9.799 1.00 54.91 92 TYR A O 1
ATOM 739 N N . ARG A 1 93 ? -21.665 -26.578 7.699 1.00 55.88 93 ARG A N 1
ATOM 740 C CA . ARG A 1 93 ? -23.027 -27.152 7.704 1.00 55.88 93 ARG A CA 1
ATOM 741 C C . ARG A 1 93 ? -23.230 -28.179 8.821 1.00 55.88 93 ARG A C 1
ATOM 743 O O . ARG A 1 93 ? -24.295 -28.229 9.434 1.00 55.88 93 ARG A O 1
ATOM 750 N N . HIS A 1 94 ? -22.195 -28.957 9.128 1.00 53.00 94 HIS A N 1
ATOM 751 C CA . HIS A 1 94 ? -22.282 -30.046 10.098 1.00 53.00 94 HIS A CA 1
ATOM 752 C C . HIS A 1 94 ? -22.309 -29.569 11.564 1.00 53.00 94 HIS A C 1
ATOM 754 O O . HIS A 1 94 ? -22.881 -30.237 12.425 1.00 53.00 94 HIS A O 1
ATOM 760 N N . SER A 1 95 ? -21.719 -28.410 11.875 1.00 58.47 95 SER A N 1
ATOM 761 C CA . SER A 1 95 ? -21.743 -27.842 13.231 1.00 58.47 95 SER A CA 1
ATOM 762 C C . SER A 1 95 ? -23.010 -27.030 13.502 1.00 58.47 95 SER A C 1
ATOM 764 O O . SER A 1 95 ? -23.537 -27.082 14.611 1.00 58.47 95 SER A O 1
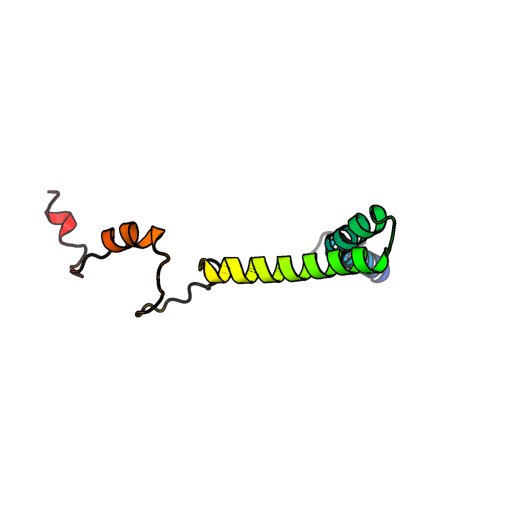ATOM 766 N N . VAL A 1 96 ? -23.542 -26.339 12.489 1.00 56.84 96 VAL A N 1
ATOM 767 C CA . VAL A 1 96 ? -24.765 -25.528 12.618 1.00 56.84 96 VAL A CA 1
ATOM 768 C C . VAL A 1 96 ? -26.005 -26.407 12.792 1.00 56.84 96 VAL A C 1
ATOM 770 O O . VAL A 1 96 ? -26.858 -26.112 13.628 1.00 56.84 96 VAL A O 1
ATOM 773 N N . ASN A 1 97 ? -26.081 -27.539 12.083 1.00 64.44 97 ASN A N 1
ATOM 774 C CA . ASN A 1 97 ? -27.220 -28.454 12.202 1.00 64.44 97 ASN A CA 1
ATOM 775 C C . ASN A 1 97 ? -27.294 -29.159 13.572 1.00 64.44 97 ASN A C 1
ATOM 777 O O . ASN A 1 97 ? -28.339 -29.682 13.937 1.00 64.44 97 ASN A O 1
ATOM 781 N N . ARG A 1 98 ? -26.206 -29.140 14.359 1.00 59.41 98 ARG A N 1
ATOM 782 C CA . ARG A 1 98 ? -26.178 -29.710 15.716 1.00 59.41 98 ARG A CA 1
ATOM 783 C C . ARG A 1 98 ? -26.805 -28.791 16.774 1.00 59.41 98 ARG A C 1
ATOM 785 O O . ARG A 1 98 ? -27.172 -29.269 17.838 1.00 59.41 98 ARG A O 1
ATOM 792 N N . TYR A 1 99 ? -26.918 -27.491 16.488 1.00 55.72 99 TYR A N 1
ATOM 793 C CA . TYR A 1 99 ? -27.536 -26.492 17.375 1.00 55.72 99 TYR A CA 1
ATOM 794 C C . TYR A 1 99 ? -28.958 -26.110 16.959 1.00 55.72 99 TYR A C 1
ATOM 796 O O . TYR A 1 99 ? -29.624 -25.344 17.656 1.00 55.72 99 TYR A O 1
ATOM 804 N N . ARG A 1 100 ? -29.433 -26.632 15.825 1.00 58.38 100 ARG A N 1
ATOM 805 C CA . ARG A 1 100 ? -30.801 -26.429 15.367 1.00 58.38 100 ARG A CA 1
ATOM 806 C C . ARG A 1 100 ? -31.702 -27.456 16.038 1.00 58.38 100 ARG A C 1
ATOM 808 O O . ARG A 1 100 ? -32.037 -28.473 15.444 1.00 58.38 100 ARG A O 1
ATOM 815 N N . ASP A 1 101 ? -32.075 -27.180 17.280 1.00 58.19 101 ASP A N 1
ATOM 816 C CA . ASP A 1 101 ? -33.185 -27.884 17.908 1.00 58.19 101 ASP A CA 1
ATOM 817 C C . ASP A 1 101 ? -34.486 -27.481 17.179 1.00 58.19 101 ASP A C 1
ATOM 819 O O . ASP A 1 101 ? -34.810 -26.288 17.131 1.00 58.19 101 ASP A O 1
ATOM 823 N N . PRO A 1 102 ? -35.224 -28.412 16.544 1.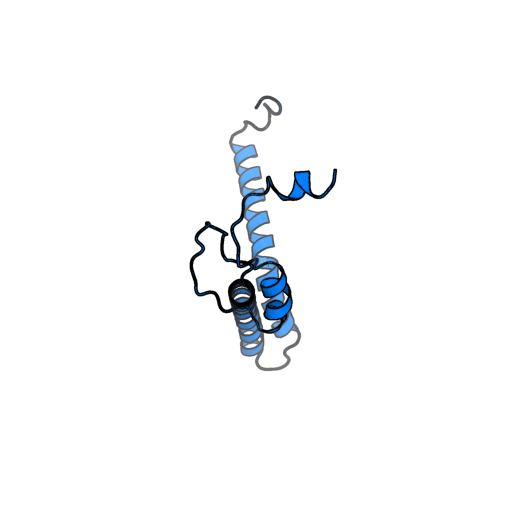00 61.94 102 PRO A N 1
ATOM 824 C CA . PRO A 1 102 ? -36.476 -28.097 15.858 1.00 61.94 102 PRO A CA 1
ATOM 825 C C . PRO A 1 102 ? -37.615 -27.749 16.821 1.00 61.94 102 PRO A C 1
ATOM 827 O O . PRO A 1 102 ? -38.702 -27.385 16.371 1.00 61.94 102 PRO A O 1
ATOM 830 N N . ARG A 1 103 ? -37.416 -27.905 18.135 1.00 61.88 103 ARG A N 1
ATOM 831 C CA . ARG A 1 103 ? -38.464 -27.722 19.135 1.00 61.88 103 ARG A CA 1
ATOM 832 C C . ARG A 1 103 ? -38.091 -26.570 20.052 1.00 61.88 103 ARG A C 1
ATOM 834 O O . ARG A 1 103 ? -37.345 -26.731 21.008 1.00 61.88 103 ARG A O 1
ATOM 841 N N . GLY A 1 104 ? -38.646 -25.394 19.758 1.00 64.62 104 GLY A N 1
ATOM 842 C CA . GLY A 1 104 ? -38.616 -24.216 20.629 1.00 64.62 104 GLY A CA 1
ATOM 843 C C . GLY A 1 104 ? -39.400 -24.422 21.931 1.00 64.62 104 GLY A C 1
ATOM 844 O O . GLY A 1 104 ? -40.400 -23.749 22.155 1.00 64.62 104 GLY A O 1
ATOM 845 N N . GLY A 1 105 ? -38.962 -25.371 22.759 1.00 57.50 105 GLY A N 1
ATOM 846 C CA . GLY A 1 105 ? -39.484 -25.657 24.092 1.00 57.50 105 GLY A CA 1
ATOM 847 C C . GLY A 1 105 ? -38.686 -24.924 25.170 1.00 57.50 105 GLY A C 1
ATOM 848 O O . GLY A 1 105 ? -37.454 -24.882 25.134 1.00 57.50 105 GLY A O 1
ATOM 849 N N . ASP A 1 106 ? -39.411 -24.306 26.100 1.00 60.69 106 ASP A N 1
ATOM 850 C CA . ASP A 1 106 ? -38.914 -23.438 27.167 1.00 60.69 106 ASP A CA 1
ATOM 851 C C . ASP A 1 106 ? -37.840 -24.117 28.045 1.00 60.69 106 ASP A C 1
ATOM 853 O O . ASP A 1 106 ? -37.937 -25.283 28.420 1.00 60.69 106 ASP A O 1
ATOM 857 N N . ARG A 1 107 ? -36.808 -23.358 28.440 1.00 59.97 107 ARG A N 1
ATOM 858 C CA . ARG A 1 107 ? -35.640 -23.828 29.221 1.00 59.97 107 ARG A CA 1
ATOM 859 C C . ARG A 1 107 ? -35.980 -24.309 30.642 1.00 59.97 107 ARG A C 1
ATOM 861 O O . ARG A 1 107 ? -35.077 -24.679 31.392 1.00 59.97 107 ARG A O 1
ATOM 868 N N . ARG A 1 108 ? -37.255 -24.286 31.033 1.00 62.69 108 ARG A N 1
ATOM 869 C CA . ARG A 1 108 ? -37.758 -24.730 32.340 1.00 62.69 108 ARG A CA 1
ATOM 870 C C . ARG A 1 108 ? -37.678 -26.252 32.504 1.00 62.69 108 ARG A C 1
ATOM 872 O O . ARG A 1 108 ? -37.402 -26.708 33.610 1.00 62.69 108 ARG A O 1
ATOM 879 N N . ASP A 1 109 ? -37.823 -27.014 31.420 1.00 58.47 109 ASP A N 1
ATOM 880 C CA . ASP A 1 109 ? -37.951 -28.480 31.491 1.00 58.47 109 ASP A CA 1
ATOM 881 C C . ASP A 1 109 ? -36.623 -29.184 31.827 1.00 58.47 109 ASP A C 1
ATOM 883 O O . ASP A 1 109 ? -36.582 -30.210 32.503 1.00 58.47 109 ASP A O 1
ATOM 887 N N . TYR A 1 110 ? -35.500 -28.566 31.462 1.00 58.97 110 TYR A N 1
ATOM 888 C CA . TYR A 1 110 ? -34.146 -29.091 31.668 1.00 58.97 110 TYR A CA 1
ATOM 889 C C . TYR A 1 110 ? -33.716 -29.079 33.140 1.00 58.97 110 TYR A C 1
ATOM 891 O O . TYR A 1 110 ? -32.812 -29.814 33.524 1.00 58.97 110 TYR A O 1
ATOM 899 N N . ARG A 1 111 ? -34.349 -28.246 33.977 1.00 58.06 111 ARG A N 1
ATOM 900 C CA . ARG A 1 111 ? -34.076 -28.217 35.422 1.00 58.06 111 ARG A CA 1
ATOM 901 C C . ARG A 1 111 ? -34.846 -29.277 36.207 1.00 58.06 111 ARG A C 1
ATOM 903 O O . ARG A 1 111 ? -34.455 -29.557 37.331 1.00 58.06 111 ARG A O 1
ATOM 910 N N . LEU A 1 112 ? -35.892 -29.866 35.630 1.00 59.88 112 LEU A N 1
ATOM 911 C CA . LEU A 1 112 ? -36.680 -30.924 36.270 1.00 59.88 112 LEU A CA 1
ATOM 912 C C . LEU A 1 112 ? -36.123 -32.324 35.981 1.00 59.88 112 LEU A C 1
ATOM 914 O O . LEU A 1 112 ? -36.316 -33.223 36.784 1.00 59.88 112 LEU A O 1
ATOM 918 N N . ALA A 1 113 ? -35.383 -32.504 34.883 1.00 56.84 113 ALA A N 1
ATOM 919 C CA . ALA A 1 113 ? -34.756 -33.785 34.539 1.00 56.84 113 ALA A CA 1
ATOM 920 C C . ALA A 1 113 ? -33.437 -34.070 35.292 1.00 56.84 113 ALA A C 1
ATOM 922 O O . ALA A 1 113 ? -32.846 -35.131 35.110 1.00 56.84 113 ALA A O 1
ATOM 923 N N . ALA A 1 114 ? -32.955 -33.118 36.098 1.00 59.09 114 ALA A N 1
ATOM 924 C CA . ALA A 1 114 ? -31.699 -33.211 36.845 1.00 59.09 114 ALA A CA 1
ATOM 925 C C . ALA A 1 114 ? -31.899 -33.287 38.374 1.00 59.09 114 ALA A C 1
ATOM 927 O O . ALA A 1 114 ? -30.941 -33.057 39.114 1.00 59.09 114 ALA A O 1
ATOM 928 N N . ALA A 1 115 ? -33.124 -33.570 38.834 1.00 51.56 115 ALA A N 1
ATOM 929 C CA . ALA A 1 115 ? -33.489 -33.733 40.242 1.00 51.56 115 ALA A CA 1
ATOM 930 C C . ALA A 1 115 ? -34.041 -35.138 40.506 1.00 51.56 115 ALA A C 1
ATOM 932 O O . ALA A 1 115 ? -34.777 -35.646 39.630 1.00 51.56 115 ALA A O 1
#

Secondary structure (DSSP, 8-state):
--S-TTTT-HHHHHHHHHHHHHHHHHHHHHHHHHHHHHHHHH-SS-HHHHHHHHHHHHHHHHHHHHHHHHHTTTTS-------S-----GGGHHHHTTT--S----TTGGGTTT-

Sequence (115 aa):
MTLLPWLDMPLLQAIFIWMSKVGSFAFIFLPVMFCIAIPLGLARENKGVAAFAGFVGYAVMNLAVNFWLTAKGYSAHHRRRDPEGQQYPEHYRHSVNRYRDPRGGDRRDYRLAAA

InterPro domains:
  IPR003352 Phosphotransferase system, EIIC [PF02378] (12-73)
  IPR050429 Phosphotransferase System Glucose-Specific EIICBA [PTHR30009] (8-72)

Organism: Klebsiella pneumoniae (NCBI:txid573)

Radius of gyration: 27.64 Å; chains: 1; bounding box: 56×63×58 Å